Protein AF-A0A7V9I0H2-F1 (afdb_monomer)

Foldseek 3Di:
DCVVVVVVVVVVVVVVVVVVVVVVPDDPDDVCRVVVVVCVVVVVPDDDDDDDPDPVSNVVVVVVVVVCCCPVPVCPDPSVVLVPDDKDKDWDDWDDDDVDIKTWIWIASGVPDIDIDIDD

Solvent-accessible surface area (backbone atoms only — not comparable to full-atom values): 7242 Å² total; per-residue (Å²): 137,62,67,68,56,55,53,52,54,52,51,51,51,53,53,51,51,51,53,51,54,57,56,70,70,49,74,91,62,63,88,65,40,71,59,53,52,49,49,57,56,50,58,76,68,58,75,80,86,81,77,61,93,40,71,69,52,38,52,56,48,51,53,52,50,51,51,47,49,42,60,73,58,68,29,43,73,71,41,53,57,47,74,72,53,84,72,55,76,46,75,81,49,74,44,88,52,94,94,48,58,33,38,34,33,36,29,49,75,44,98,94,42,74,47,76,50,76,45,115

Secondary structure (DSSP, 8-state):
--HHHHHHHHHHHHHHHHHHHHHHTS-SS-TTHHHHHHHHHHHTTSPP----SSHHHHHHHHHHHHHHHIIIIIT-TTHHHHTTSPPPEEEEEEEE-SS-EEEEEEEEEETTEEEEEEE-

Nearest PDB structures (foldseek):
  4m2z-assembly1_A  TM=4.909E-01  e=3.474E-01  Aquifex aeolicus VF5
  2jjd-assembly4_D  TM=7.348E-01  e=1.746E+00  Homo sapiens
  5n8m-assembly1_A  TM=4.519E-01  e=2.696E+00  Homo sapiens
  8dfv-assembly1_K  TM=4.286E-01  e=4.714E+00  Drosophila melanogaster
  8gm8-assembly2_C  TM=3.208E-01  e=7.747E+00  Ginglymostoma cirratum

Radius of gyration: 33.22 Å; Cα contacts (8 Å, |Δi|>4): 78; chains: 1; bounding box: 98×35×53 Å

Sequence (120 aa):
MTFPLLLMLATLGVLAQQGVEEALRRPILAPDQTRADTQVWTASRVPVLQVPASREAWLAHAQTLRRRVLDEVVYRGAARDWRTQAVHVERFGEIAGDGYVVRKLRFEAVPGLHVPALLY

Structure (mmCIF, N/CA/C/O backbone):
data_AF-A0A7V9I0H2-F1
#
_entry.id   AF-A0A7V9I0H2-F1
#
loop_
_atom_site.group_PDB
_atom_site.id
_atom_site.type_symbol
_atom_site.label_atom_id
_atom_site.label_alt_id
_atom_site.label_comp_id
_atom_site.label_asym_id
_atom_site.label_entity_id
_atom_site.label_seq_id
_atom_site.pdbx_PDB_ins_code
_atom_site.Cartn_x
_atom_site.Cartn_y
_atom_site.Cartn_z
_atom_site.occupancy
_atom_site.B_iso_or_equiv
_atom_site.auth_seq_id
_atom_site.auth_comp_id
_atom_site.auth_asym_id
_atom_site.auth_atom_id
_atom_site.pdbx_PDB_model_num
ATOM 1 N N . MET A 1 1 ? -72.875 18.080 19.511 1.00 53.41 1 MET A N 1
ATOM 2 C CA . MET A 1 1 ? -71.890 17.834 20.595 1.00 53.41 1 MET A CA 1
ATOM 3 C C . MET A 1 1 ? -70.488 17.465 20.070 1.00 53.41 1 MET A C 1
ATOM 5 O O . MET A 1 1 ? -69.726 16.832 20.782 1.00 53.41 1 MET A O 1
ATOM 9 N N . THR A 1 2 ? -70.096 17.875 18.858 1.00 56.59 2 THR A N 1
ATOM 10 C CA . THR A 1 2 ? -68.826 17.471 18.206 1.00 56.59 2 THR A CA 1
ATOM 11 C C . THR A 1 2 ? -67.701 18.507 18.325 1.00 56.59 2 THR A C 1
ATOM 13 O O . THR A 1 2 ? -66.528 18.153 18.287 1.00 56.59 2 THR A O 1
ATOM 16 N N . PHE A 1 3 ? -68.048 19.778 18.542 1.00 54.00 3 PHE A N 1
ATOM 17 C CA . PHE A 1 3 ? -67.099 20.887 18.683 1.00 54.00 3 PHE A CA 1
ATOM 18 C C . PHE A 1 3 ? -66.124 20.784 19.880 1.00 54.00 3 PHE A C 1
ATOM 20 O O . PHE A 1 3 ? -64.938 21.042 19.682 1.00 54.00 3 PHE A O 1
ATOM 27 N N . PRO A 1 4 ? -66.541 20.372 21.101 1.00 61.09 4 PRO A N 1
ATOM 28 C CA . PRO A 1 4 ? -65.610 20.293 22.232 1.00 61.09 4 PRO A CA 1
ATOM 29 C C . PRO A 1 4 ? -64.623 19.124 22.098 1.00 61.09 4 PRO A C 1
ATOM 31 O O . PRO A 1 4 ? -63.484 19.231 22.544 1.00 61.09 4 PRO A O 1
ATOM 34 N N . LEU A 1 5 ? -65.026 18.036 21.431 1.00 55.97 5 LEU A N 1
ATOM 35 C CA . LEU A 1 5 ? -64.164 16.878 21.186 1.00 55.97 5 LEU A CA 1
ATOM 36 C C . LEU A 1 5 ? -63.052 17.213 20.177 1.00 55.97 5 LEU A C 1
ATOM 38 O O . LEU A 1 5 ? -61.903 16.828 20.372 1.00 55.97 5 LEU A O 1
ATOM 42 N N . LEU A 1 6 ? -63.381 17.984 19.131 1.00 57.44 6 LEU A N 1
ATOM 43 C CA . LEU A 1 6 ? -62.420 18.427 18.116 1.00 57.44 6 LEU A CA 1
ATOM 44 C C . LEU A 1 6 ? -61.381 19.405 18.696 1.00 57.44 6 LEU A C 1
ATOM 46 O O . LEU A 1 6 ? -60.201 19.317 18.368 1.00 57.44 6 LEU A O 1
ATOM 50 N N . LEU A 1 7 ? -61.808 20.299 19.599 1.00 57.06 7 LEU A N 1
ATOM 51 C CA . LEU A 1 7 ? -60.922 21.246 20.283 1.00 57.06 7 LEU A CA 1
ATOM 52 C C . LEU A 1 7 ? -59.955 20.535 21.248 1.00 57.06 7 LEU A C 1
ATOM 54 O O . LEU A 1 7 ? -58.790 20.909 21.338 1.00 57.06 7 LEU A O 1
ATOM 58 N N . MET A 1 8 ? -60.422 19.485 21.933 1.00 56.38 8 MET A N 1
ATOM 59 C CA . MET A 1 8 ? -59.614 18.694 22.867 1.00 56.38 8 MET A CA 1
ATOM 60 C C . MET A 1 8 ? -58.591 17.791 22.151 1.00 56.38 8 MET A C 1
ATOM 62 O O . MET A 1 8 ? -57.469 17.623 22.622 1.00 56.38 8 MET A O 1
ATOM 66 N N . LEU A 1 9 ? -58.939 17.247 20.979 1.00 59.72 9 LEU A N 1
ATOM 67 C CA . LEU A 1 9 ? -57.999 16.520 20.113 1.00 59.72 9 LEU A CA 1
ATOM 68 C C . LEU A 1 9 ? -56.925 17.445 19.519 1.00 59.72 9 LEU A C 1
ATOM 70 O O . LEU A 1 9 ? -55.759 17.057 19.436 1.00 59.72 9 LEU A O 1
ATOM 74 N N . ALA A 1 10 ? -57.291 18.678 19.158 1.00 59.97 10 ALA A N 1
ATOM 75 C CA . ALA A 1 10 ? -56.342 19.671 18.659 1.00 59.97 10 ALA A CA 1
ATOM 76 C C . ALA A 1 10 ? -55.331 20.112 19.736 1.00 59.97 10 ALA A C 1
ATOM 78 O O . ALA A 1 10 ? -54.141 20.235 19.446 1.00 59.97 10 ALA A O 1
ATOM 79 N N . THR A 1 11 ? -55.760 20.295 20.990 1.00 61.56 11 THR A N 1
ATOM 80 C CA . THR A 1 11 ? -54.857 20.664 22.096 1.00 61.56 11 THR A CA 1
ATOM 81 C C . THR A 1 11 ? -53.917 19.526 22.501 1.00 61.56 11 THR A C 1
ATOM 83 O O . THR A 1 11 ? -52.747 19.789 22.780 1.00 61.56 11 THR A O 1
ATOM 86 N N . LEU A 1 12 ? -54.373 18.2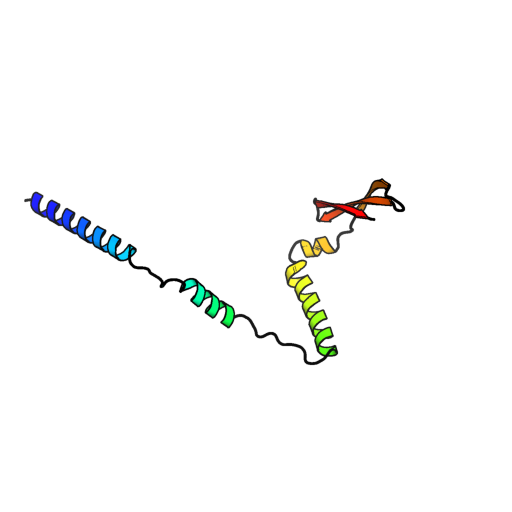67 22.456 1.00 62.62 12 LEU A N 1
ATOM 87 C CA . LEU A 1 12 ? -53.532 17.075 22.647 1.00 62.62 12 LEU A CA 1
ATOM 88 C C . LEU A 1 12 ? -52.427 16.961 21.585 1.00 62.62 12 LEU A C 1
ATOM 90 O O . LEU A 1 12 ? -51.284 16.662 21.928 1.00 62.62 12 LEU A O 1
ATOM 94 N N . GLY A 1 13 ? -52.744 17.243 20.316 1.00 63.12 13 GLY A N 1
ATOM 95 C CA . GLY A 1 13 ? -51.760 17.252 19.229 1.00 63.12 13 GLY A CA 1
ATOM 96 C C . GLY A 1 13 ? -50.679 18.325 19.405 1.00 63.12 13 GLY A C 1
ATOM 97 O O . GLY A 1 13 ? -49.496 18.041 19.233 1.00 63.12 13 GLY A O 1
ATOM 98 N N . VAL A 1 14 ? -51.066 19.536 19.823 1.00 65.25 14 VAL A N 1
ATOM 99 C CA . VAL A 1 14 ? -50.124 20.641 20.078 1.00 65.25 14 VAL A CA 1
ATOM 100 C C . VAL A 1 14 ? -49.213 20.347 21.277 1.00 65.25 14 VAL A C 1
ATOM 102 O O . VAL A 1 14 ? -48.005 20.541 21.176 1.00 65.25 14 VAL A O 1
ATOM 105 N N . LEU A 1 15 ? -49.749 19.819 22.383 1.00 62.34 15 LEU A N 1
ATOM 106 C CA . LEU A 1 15 ? -48.959 19.418 23.560 1.00 62.34 15 LEU A CA 1
ATOM 107 C C . LEU A 1 15 ? -47.988 18.269 23.256 1.00 62.34 15 LEU A C 1
ATOM 109 O O . LEU A 1 15 ? -46.838 18.309 23.692 1.00 62.34 15 LEU A O 1
ATOM 113 N N . ALA A 1 16 ? -48.421 17.267 22.485 1.00 68.69 16 ALA A N 1
ATOM 114 C CA . ALA A 1 16 ? -47.555 16.172 22.053 1.00 68.69 16 ALA A CA 1
ATOM 115 C C . ALA A 1 16 ? -46.413 16.678 21.157 1.00 68.69 16 ALA A C 1
ATOM 117 O O . ALA A 1 16 ? -45.261 16.294 21.354 1.00 68.69 16 ALA A O 1
ATOM 118 N N . GLN A 1 17 ? -46.708 17.588 20.224 1.00 72.12 17 GLN A N 1
ATOM 119 C CA . GLN A 1 17 ? -45.700 18.185 19.351 1.00 72.12 17 GLN A CA 1
ATOM 120 C C . GLN A 1 17 ? -44.695 19.044 20.129 1.00 72.12 17 GLN A C 1
ATOM 122 O O . GLN A 1 17 ? -43.495 18.937 19.889 1.00 72.12 17 GLN A O 1
ATOM 127 N N . GLN A 1 18 ? -45.154 19.817 21.118 1.00 71.00 18 GLN A N 1
ATOM 128 C CA . GLN A 1 18 ? -44.262 20.566 22.009 1.00 71.00 18 GLN A CA 1
ATOM 129 C C . GLN A 1 18 ? -43.395 19.654 22.886 1.00 71.00 18 GLN A C 1
ATOM 131 O O . GLN A 1 18 ? -42.222 19.949 23.099 1.00 71.00 18 GLN A O 1
ATOM 136 N N . GLY A 1 19 ? -43.932 18.523 23.351 1.00 84.81 19 GLY A N 1
ATOM 137 C CA . GLY A 1 19 ? -43.166 17.524 24.099 1.00 84.81 19 GLY A CA 1
ATOM 138 C C . GLY A 1 19 ? -42.070 16.855 23.263 1.00 84.81 19 GLY A C 1
ATOM 139 O O . GLY A 1 19 ? -40.958 16.659 23.752 1.00 84.81 19 GLY A O 1
ATOM 140 N N . VA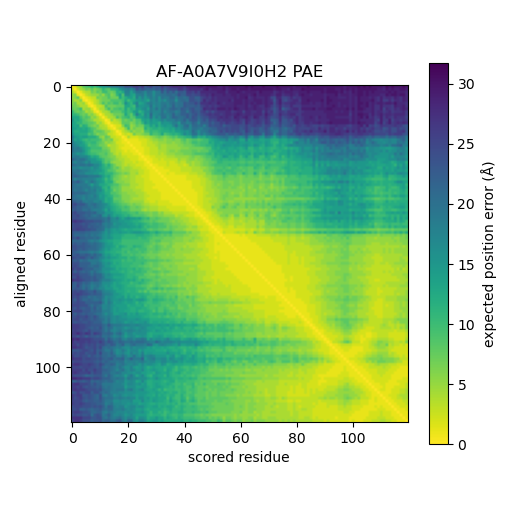L A 1 20 ? -42.359 16.545 21.994 1.00 84.81 20 VAL A N 1
ATOM 141 C CA . VAL A 1 20 ? -41.365 16.014 21.046 1.00 84.81 20 VAL A CA 1
ATOM 142 C C . VAL A 1 20 ? -40.300 17.061 20.736 1.00 84.81 20 VAL A C 1
ATOM 144 O O . VAL A 1 20 ? -39.113 16.745 20.761 1.00 84.81 20 VAL A O 1
ATOM 147 N N . GLU A 1 21 ? -40.693 18.309 20.486 1.00 86.69 21 GLU A N 1
ATOM 148 C CA . GLU A 1 21 ? -39.742 19.378 20.180 1.00 86.69 21 GLU A CA 1
ATOM 149 C C . GLU A 1 21 ? -38.800 19.662 21.358 1.00 86.69 21 GLU A C 1
ATOM 151 O O . GLU A 1 21 ? -37.592 19.798 21.168 1.00 86.69 21 GLU A O 1
ATOM 156 N N . GLU A 1 22 ? -39.320 19.656 22.585 1.00 89.19 22 GLU A N 1
ATOM 157 C CA . GLU A 1 22 ? -38.513 19.782 23.799 1.00 89.19 22 GLU A CA 1
ATOM 158 C C . GLU A 1 22 ? -37.573 18.582 23.996 1.00 89.19 22 GLU A C 1
ATOM 160 O O . GLU A 1 22 ? -36.418 18.749 24.386 1.00 89.19 22 GLU A O 1
ATOM 165 N N . ALA A 1 23 ? -38.025 17.364 23.684 1.00 88.38 23 ALA A N 1
ATOM 166 C CA . ALA A 1 23 ? -37.185 16.172 23.755 1.00 88.38 23 ALA A CA 1
ATOM 167 C C . ALA A 1 23 ? -36.038 16.200 22.729 1.00 88.38 23 ALA A C 1
ATOM 169 O O . ALA A 1 23 ? -34.921 15.816 23.067 1.00 88.38 23 ALA A O 1
ATOM 170 N N . LEU A 1 24 ? -36.282 16.695 21.510 1.00 89.62 24 LEU A N 1
ATOM 171 C CA . LEU A 1 24 ? -35.265 16.810 20.455 1.00 89.62 24 LEU A CA 1
ATOM 172 C C . LEU A 1 24 ? -34.201 17.876 20.752 1.00 89.62 24 LEU A C 1
ATOM 174 O O . LEU A 1 24 ? -33.082 17.778 20.253 1.00 89.62 24 LEU A O 1
ATOM 178 N N . ARG A 1 25 ? -34.525 18.885 21.572 1.00 91.69 25 ARG A N 1
ATOM 179 C CA . ARG A 1 25 ? -33.564 19.906 22.025 1.00 91.69 25 ARG A CA 1
ATOM 180 C C . ARG A 1 25 ? -32.581 19.378 23.065 1.00 91.69 25 ARG A C 1
ATOM 182 O O . ARG A 1 25 ? -31.547 20.004 23.297 1.00 91.69 25 ARG A O 1
ATOM 189 N N . ARG A 1 26 ? -32.885 18.244 23.701 1.00 90.38 26 ARG A N 1
ATOM 190 C CA . ARG A 1 26 ? -32.003 17.640 24.698 1.00 90.38 26 ARG A CA 1
ATOM 191 C C . ARG A 1 26 ? -30.865 16.910 23.986 1.00 90.38 26 ARG A C 1
ATOM 193 O O . ARG A 1 26 ? -31.130 16.012 23.186 1.00 90.38 26 ARG A O 1
ATOM 200 N N . PRO A 1 27 ? -29.600 17.258 24.268 1.00 90.19 27 PRO A N 1
ATOM 201 C CA . PRO A 1 27 ? -28.474 16.554 23.680 1.00 90.19 27 PRO A CA 1
ATOM 202 C C . PRO A 1 27 ? -28.494 15.086 24.123 1.00 90.19 27 PRO A C 1
ATOM 204 O O . PRO A 1 27 ? -28.574 14.788 25.313 1.00 90.19 27 PRO A O 1
ATOM 207 N N . ILE A 1 28 ? -28.429 14.172 23.152 1.00 93.00 28 ILE A N 1
ATOM 208 C CA . ILE A 1 28 ? -28.389 12.720 23.401 1.00 93.00 28 ILE A CA 1
ATOM 209 C C . ILE A 1 28 ? -27.047 12.320 24.024 1.00 93.00 28 ILE A C 1
ATOM 211 O O . ILE A 1 28 ? -26.986 11.439 24.876 1.00 93.00 28 ILE A O 1
ATOM 215 N N . LEU A 1 29 ? -25.975 12.980 23.589 1.00 94.81 29 LEU A N 1
ATOM 216 C CA . LEU A 1 29 ? -24.615 12.769 24.059 1.00 94.81 29 LEU A CA 1
ATOM 217 C C . LEU A 1 29 ? -24.065 14.089 24.587 1.00 94.81 29 LEU A C 1
ATOM 219 O O . LEU A 1 29 ? -24.351 15.154 24.034 1.00 94.81 29 LEU A O 1
ATOM 223 N N . ALA A 1 30 ? -23.250 14.017 25.635 1.00 94.62 30 ALA A N 1
ATOM 224 C CA . ALA A 1 30 ? -22.487 15.171 26.078 1.00 94.62 30 ALA A CA 1
ATOM 225 C C . ALA A 1 30 ? -21.526 15.631 24.960 1.00 94.62 30 ALA A C 1
ATOM 227 O O . ALA A 1 30 ? -21.111 14.817 24.123 1.00 94.62 30 ALA A O 1
ATOM 228 N N . PRO A 1 31 ? -21.132 16.917 24.937 1.00 94.69 31 PRO A N 1
ATOM 229 C CA . PRO A 1 31 ? -20.078 17.382 24.045 1.00 94.69 31 PRO A CA 1
ATOM 230 C C . PRO A 1 31 ? -18.844 16.475 24.146 1.00 94.69 31 PRO A C 1
ATOM 232 O O . PRO A 1 31 ? -18.451 16.075 25.237 1.00 94.69 31 PRO A O 1
ATOM 235 N N . ASP A 1 32 ? -18.260 16.126 23.000 1.00 96.06 32 ASP A N 1
ATOM 236 C CA . ASP A 1 32 ? -17.086 15.249 22.868 1.00 96.06 32 ASP A CA 1
ATOM 237 C C . ASP A 1 32 ? -17.229 13.786 23.322 1.00 96.06 32 ASP A C 1
ATOM 239 O O . ASP A 1 32 ? -16.291 13.008 23.117 1.00 96.06 32 ASP A O 1
ATOM 243 N N . GLN A 1 33 ? -18.388 13.365 23.834 1.00 97.38 33 GLN A N 1
ATOM 244 C CA . GLN A 1 33 ? -18.599 11.994 24.307 1.00 97.38 33 GLN A CA 1
ATOM 245 C C . GLN A 1 33 ? -18.288 10.953 23.222 1.00 97.38 33 GLN A C 1
ATOM 247 O O . GLN A 1 33 ? -17.509 10.038 23.462 1.00 97.38 33 GLN A O 1
ATOM 252 N N . THR A 1 34 ? -18.762 11.150 21.987 1.00 97.06 34 THR A N 1
ATOM 253 C CA . THR A 1 34 ? -18.457 10.246 20.862 1.00 97.06 34 THR A CA 1
ATOM 254 C C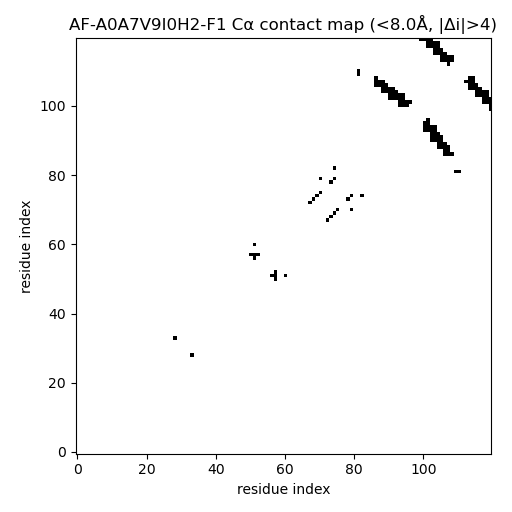 . THR A 1 34 ? -16.956 10.074 20.636 1.00 97.06 34 THR A C 1
ATOM 256 O O . THR A 1 34 ? -16.492 8.971 20.344 1.00 97.06 34 THR A O 1
ATOM 259 N N . ARG A 1 35 ? -16.173 11.155 20.756 1.00 97.25 35 ARG A N 1
ATOM 260 C CA . ARG A 1 35 ? -14.721 11.106 20.550 1.00 97.25 35 ARG A CA 1
ATOM 261 C C . ARG A 1 35 ? -14.051 10.335 21.679 1.00 97.25 35 ARG A C 1
ATOM 263 O O . ARG A 1 35 ? -13.235 9.463 21.390 1.00 97.25 35 ARG A O 1
ATOM 270 N N . ALA A 1 36 ? -14.409 10.637 22.926 1.00 97.00 36 ALA A N 1
ATOM 271 C CA . ALA A 1 36 ? -13.883 9.946 24.099 1.00 97.00 36 ALA A CA 1
ATOM 272 C C . ALA A 1 36 ? -14.202 8.443 24.045 1.00 97.00 36 ALA A C 1
ATOM 274 O O . ALA A 1 36 ? -13.293 7.618 24.141 1.00 97.00 36 ALA A O 1
ATOM 275 N N . ASP A 1 37 ? -15.459 8.093 23.770 1.00 96.75 37 ASP A N 1
ATOM 276 C CA . ASP A 1 37 ? -15.913 6.707 23.662 1.00 96.75 37 ASP A CA 1
ATOM 277 C C . ASP A 1 37 ? -15.178 5.976 22.529 1.00 96.75 37 ASP A C 1
ATOM 279 O O . ASP A 1 37 ? -14.687 4.864 22.717 1.00 96.75 37 ASP A O 1
ATOM 283 N N . THR A 1 38 ? -15.006 6.626 21.371 1.00 96.94 38 THR A N 1
ATOM 284 C CA . THR A 1 38 ? -14.254 6.062 20.237 1.00 96.94 38 THR A CA 1
ATOM 285 C C . THR A 1 38 ? -12.785 5.832 20.586 1.00 96.94 38 THR A C 1
ATOM 287 O O . THR A 1 38 ? -12.221 4.800 20.215 1.00 96.94 38 THR A O 1
ATOM 290 N N . GLN A 1 39 ? -12.149 6.765 21.297 1.00 96.81 39 GLN A N 1
ATOM 291 C CA . GLN A 1 39 ? -10.752 6.642 21.716 1.00 96.81 39 GLN A CA 1
ATOM 292 C C . GLN A 1 39 ? -10.565 5.489 22.700 1.00 96.81 39 GLN A C 1
ATOM 294 O O . GLN A 1 39 ? -9.711 4.637 22.464 1.00 96.81 39 GLN A O 1
ATOM 299 N N . VAL A 1 40 ? -11.387 5.418 23.750 1.00 96.25 40 VAL A N 1
ATOM 300 C CA . VAL A 1 40 ? -11.352 4.334 24.747 1.00 96.25 40 VAL A CA 1
ATOM 301 C C . VAL A 1 40 ? -11.590 2.984 24.075 1.00 96.25 40 VAL A C 1
ATOM 303 O O . VAL A 1 40 ? -10.828 2.032 24.263 1.00 96.25 40 VAL A O 1
ATOM 306 N N . TRP A 1 41 ? -12.609 2.913 23.222 1.00 96.31 41 TRP A N 1
ATOM 307 C CA . TRP A 1 41 ? -12.947 1.702 22.495 1.00 96.31 41 TRP A CA 1
ATOM 308 C C . TRP A 1 41 ? -11.830 1.242 21.561 1.00 96.31 41 TRP A C 1
ATOM 310 O O . TRP A 1 41 ? -11.461 0.069 21.565 1.00 96.31 41 TRP A O 1
ATOM 320 N N . THR A 1 42 ? -11.253 2.157 20.783 1.00 95.44 42 THR A N 1
ATOM 321 C CA . THR A 1 42 ? -10.182 1.817 19.841 1.00 95.44 42 THR A CA 1
ATOM 322 C C . THR A 1 42 ? -8.912 1.427 20.589 1.00 95.44 42 THR A C 1
ATOM 324 O O . THR A 1 42 ? -8.328 0.391 20.283 1.00 95.44 42 THR A O 1
ATOM 327 N N . ALA A 1 43 ? -8.521 2.188 21.616 1.00 91.81 43 ALA A N 1
ATOM 328 C CA . ALA A 1 43 ? -7.335 1.913 22.423 1.00 91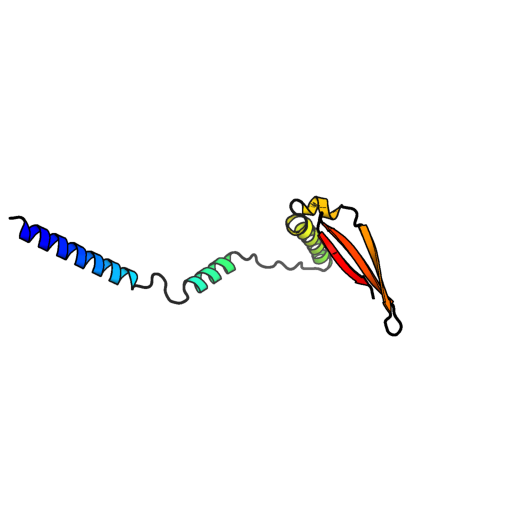.81 43 ALA A CA 1
ATOM 329 C C . ALA A 1 43 ? -7.394 0.536 23.099 1.00 91.81 43 ALA A C 1
ATOM 331 O O . ALA A 1 43 ? -6.395 -0.176 23.107 1.00 91.81 43 ALA A O 1
ATOM 332 N N . SER A 1 44 ? -8.567 0.115 23.586 1.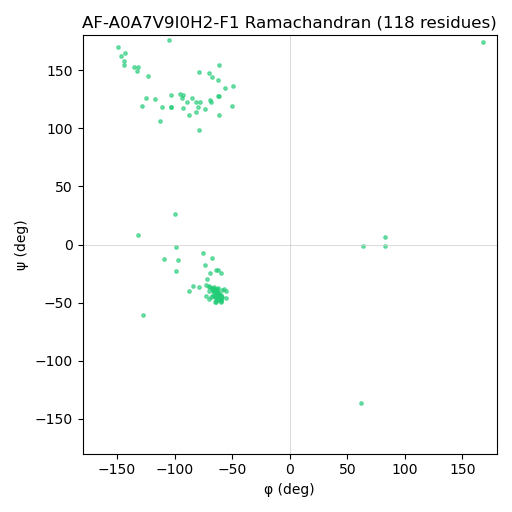00 93.50 44 SER A N 1
ATOM 333 C CA . SER A 1 44 ? -8.741 -1.211 24.206 1.00 93.50 44 SER A CA 1
ATOM 334 C C . SER A 1 44 ? -8.610 -2.391 23.232 1.00 93.50 44 SER A C 1
ATOM 336 O O . SER A 1 44 ? -8.512 -3.538 23.665 1.00 93.50 44 SER A O 1
ATOM 338 N N . ARG A 1 45 ? -8.598 -2.133 21.920 1.00 94.62 45 ARG A N 1
ATOM 339 C CA . ARG A 1 45 ? -8.514 -3.160 20.874 1.00 94.62 45 ARG A CA 1
ATOM 340 C C . ARG A 1 45 ? -7.185 -3.198 20.145 1.00 94.62 45 ARG A C 1
ATOM 342 O O . ARG A 1 45 ? -6.947 -4.151 19.407 1.00 94.62 45 ARG A O 1
ATOM 349 N N . VAL A 1 46 ? -6.340 -2.184 20.317 1.00 90.69 46 VAL A N 1
ATOM 350 C CA . VAL A 1 46 ? -5.001 -2.177 19.727 1.00 90.69 46 VAL A CA 1
ATOM 351 C C . VAL A 1 46 ? -4.134 -3.162 20.517 1.00 90.69 46 VAL A C 1
ATOM 353 O O . VAL A 1 46 ? -3.908 -2.945 21.708 1.00 90.69 46 VAL A O 1
ATOM 356 N N . PRO A 1 47 ? -3.634 -4.248 19.900 1.00 89.12 47 PRO A N 1
ATOM 357 C CA . PRO A 1 47 ? -2.731 -5.163 20.583 1.00 89.12 47 PRO A CA 1
ATOM 358 C C . PRO A 1 47 ? -1.445 -4.439 20.991 1.00 89.12 47 PRO A C 1
ATOM 360 O O . PRO A 1 47 ? -0.911 -3.633 20.227 1.00 89.12 47 PRO A O 1
ATOM 363 N N . VAL A 1 48 ? -0.914 -4.757 22.174 1.00 88.75 48 VAL A N 1
ATOM 364 C CA . VAL A 1 48 ? 0.378 -4.219 22.620 1.00 88.75 48 VAL A CA 1
ATOM 365 C C . VAL A 1 48 ? 1.472 -4.675 21.659 1.00 88.75 48 VAL A C 1
ATOM 367 O O . VAL A 1 48 ? 1.624 -5.876 21.417 1.00 88.75 48 VAL A O 1
ATOM 370 N N . LEU A 1 49 ? 2.263 -3.728 21.151 1.00 87.00 49 LEU A N 1
ATOM 371 C CA . LEU A 1 49 ? 3.398 -4.026 20.284 1.00 87.00 49 LEU A CA 1
ATOM 372 C C . LEU A 1 49 ? 4.417 -4.892 21.034 1.00 87.00 49 LEU A C 1
ATOM 374 O O . LEU A 1 49 ? 5.077 -4.430 21.962 1.00 87.00 49 LEU A O 1
ATOM 378 N N . GLN A 1 50 ? 4.557 -6.145 20.607 1.00 88.75 50 GLN A N 1
ATOM 379 C CA . GLN A 1 50 ? 5.583 -7.046 21.120 1.00 88.75 50 GLN A CA 1
ATOM 380 C C . GLN A 1 50 ? 6.861 -6.853 20.308 1.00 88.75 50 GLN A C 1
ATOM 382 O O . GLN A 1 50 ? 6.905 -7.192 19.124 1.00 88.75 50 GLN A O 1
ATOM 387 N N . VAL A 1 51 ? 7.893 -6.294 20.937 1.00 90.94 51 VAL A N 1
ATOM 388 C CA . VAL A 1 51 ? 9.198 -6.094 20.301 1.00 90.94 51 VAL A CA 1
ATOM 389 C C . VAL A 1 51 ? 10.060 -7.341 20.533 1.00 90.94 51 VAL A C 1
ATOM 391 O O . VAL A 1 51 ? 10.280 -7.713 21.686 1.00 9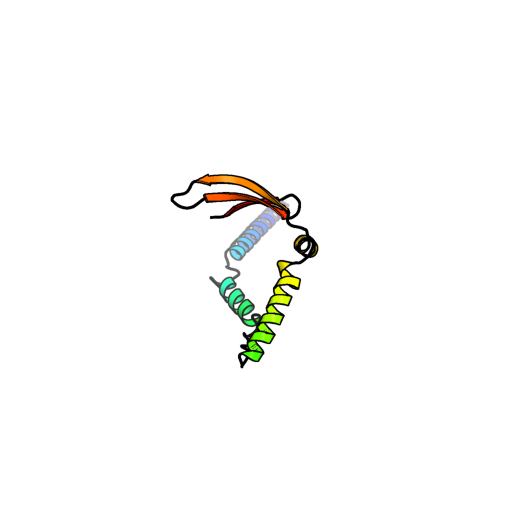0.94 51 VAL A O 1
ATOM 394 N N . PRO A 1 52 ? 10.553 -8.010 19.474 1.00 95.44 52 PRO A N 1
ATOM 395 C CA . PRO A 1 52 ? 11.469 -9.139 19.612 1.00 95.44 52 PRO A CA 1
ATOM 396 C C . PRO A 1 52 ? 12.728 -8.776 20.415 1.00 95.44 52 PRO A C 1
ATOM 398 O O . PRO A 1 52 ? 13.354 -7.751 20.163 1.00 95.44 52 PRO A O 1
ATOM 401 N N . ALA A 1 53 ? 13.121 -9.640 21.356 1.00 95.38 53 ALA A N 1
ATOM 402 C CA . ALA A 1 53 ? 14.192 -9.368 22.323 1.00 95.38 53 ALA A CA 1
ATOM 403 C C . ALA A 1 53 ? 15.624 -9.459 21.755 1.00 95.38 53 ALA A C 1
ATOM 405 O O . ALA A 1 53 ? 16.584 -9.136 22.451 1.00 95.38 53 ALA A O 1
ATOM 406 N N . SER A 1 54 ? 15.789 -9.917 20.511 1.00 98.00 54 SER A N 1
ATOM 407 C CA . SER A 1 54 ? 17.095 -10.041 19.859 1.00 98.00 54 SER A CA 1
ATOM 408 C C . SER A 1 54 ? 17.027 -9.712 18.373 1.00 98.00 54 SER A C 1
ATOM 410 O O . SER A 1 54 ? 15.956 -9.696 17.758 1.00 98.00 54 SER A O 1
ATOM 412 N N . ARG A 1 55 ? 18.200 -9.495 17.773 1.00 97.75 55 ARG A N 1
ATOM 413 C CA . ARG A 1 55 ? 18.345 -9.272 16.333 1.00 97.75 55 ARG A CA 1
ATOM 414 C C . ARG A 1 55 ? 17.834 -10.464 15.525 1.00 97.75 55 ARG A C 1
ATOM 416 O O . ARG A 1 55 ? 17.141 -10.276 14.530 1.00 97.75 55 ARG A O 1
ATOM 423 N N . GLU A 1 56 ? 18.156 -11.682 15.943 1.00 98.06 56 GLU A N 1
ATOM 424 C CA . GLU A 1 56 ? 17.751 -12.918 15.269 1.00 98.06 56 GLU A CA 1
ATOM 425 C C . GLU A 1 56 ? 16.227 -13.073 15.316 1.00 98.06 56 GLU A C 1
ATOM 427 O O . GLU A 1 56 ? 15.595 -13.320 14.286 1.00 98.06 56 GLU A O 1
ATOM 432 N N . ALA A 1 57 ? 15.628 -12.837 16.489 1.00 97.56 57 ALA A N 1
ATOM 433 C CA . ALA A 1 57 ? 14.181 -12.865 16.668 1.00 97.56 57 ALA A CA 1
ATOM 434 C C . ALA A 1 57 ? 13.489 -11.776 15.831 1.00 97.56 57 ALA A C 1
ATOM 436 O O . ALA A 1 57 ? 12.456 -12.032 15.209 1.00 97.56 57 ALA A O 1
ATOM 437 N N . TRP A 1 58 ? 14.082 -10.581 15.750 1.00 96.81 58 TRP A N 1
ATOM 438 C CA . TRP A 1 58 ? 13.596 -9.504 14.892 1.00 96.81 58 TRP A CA 1
ATOM 439 C C . TRP A 1 58 ? 13.620 -9.884 13.412 1.00 96.81 58 TRP A C 1
ATOM 441 O O . TRP A 1 58 ? 12.620 -9.701 12.724 1.00 96.81 58 TRP A O 1
ATOM 451 N N . LEU A 1 59 ? 14.722 -10.447 12.913 1.00 97.94 59 LEU A N 1
ATOM 452 C CA . LEU A 1 59 ? 14.841 -10.840 11.506 1.00 97.94 59 LEU A CA 1
ATOM 453 C C . LEU A 1 59 ? 13.808 -11.910 11.124 1.00 97.94 59 LEU A C 1
ATOM 455 O O . LEU A 1 59 ? 13.145 -11.778 10.091 1.00 97.94 59 LEU A O 1
ATOM 459 N N . ALA A 1 60 ? 13.617 -12.921 11.976 1.00 96.88 60 ALA A N 1
ATOM 460 C CA . ALA A 1 60 ? 12.601 -13.953 11.772 1.00 96.88 60 ALA A CA 1
ATOM 461 C C . ALA A 1 60 ? 11.174 -13.370 11.786 1.00 96.88 60 ALA A C 1
ATOM 463 O O . ALA A 1 60 ? 10.347 -13.688 10.918 1.00 96.88 60 ALA A O 1
ATOM 464 N N . HIS A 1 61 ? 10.891 -12.469 12.734 1.00 96.00 61 HIS A N 1
ATOM 465 C CA . HIS A 1 61 ? 9.606 -11.781 12.818 1.00 96.00 61 HIS A CA 1
ATOM 466 C C . HIS A 1 61 ? 9.356 -10.899 11.587 1.00 96.00 61 HIS A C 1
ATOM 468 O O . HIS A 1 61 ? 8.304 -11.002 10.961 1.00 96.00 61 HIS A O 1
ATOM 474 N N . ALA A 1 62 ? 10.338 -10.096 11.174 1.00 96.25 62 ALA A N 1
ATOM 475 C CA . ALA A 1 62 ? 10.247 -9.204 10.023 1.00 96.25 62 ALA A CA 1
ATOM 476 C C . ALA A 1 62 ? 10.043 -9.965 8.705 1.00 96.25 62 ALA A C 1
ATOM 478 O O . ALA A 1 62 ? 9.277 -9.524 7.845 1.00 96.25 62 ALA A O 1
ATOM 479 N N . GLN A 1 63 ? 10.693 -11.120 8.531 1.00 97.94 63 GLN A N 1
ATOM 480 C CA . GLN A 1 63 ? 10.462 -11.978 7.369 1.00 97.94 63 GLN A CA 1
ATOM 481 C C . GLN A 1 63 ? 9.026 -12.514 7.352 1.00 97.94 63 GLN A C 1
ATOM 483 O O . GLN A 1 63 ? 8.361 -12.490 6.314 1.00 97.94 63 GLN A O 1
ATOM 488 N N . THR A 1 64 ? 8.530 -12.966 8.503 1.00 96.62 64 THR A N 1
ATOM 489 C CA . THR A 1 64 ? 7.159 -13.470 8.642 1.00 96.62 64 THR A CA 1
ATOM 490 C C . THR A 1 64 ? 6.133 -12.371 8.388 1.00 96.62 64 THR A C 1
ATOM 492 O O . THR A 1 64 ? 5.235 -12.565 7.572 1.00 96.62 64 THR A O 1
ATOM 495 N N . LEU A 1 65 ? 6.306 -11.197 8.996 1.00 95.69 65 LEU A N 1
ATOM 496 C CA . LEU A 1 65 ? 5.436 -10.042 8.796 1.00 95.69 65 LEU A CA 1
ATOM 497 C C . LEU A 1 65 ? 5.412 -9.599 7.330 1.00 95.69 65 LEU A C 1
ATOM 499 O O . LEU A 1 65 ? 4.335 -9.391 6.780 1.00 95.69 65 LEU A O 1
ATOM 503 N N . ARG A 1 66 ? 6.575 -9.519 6.667 1.00 97.62 66 ARG A N 1
ATOM 504 C CA . ARG A 1 66 ? 6.654 -9.151 5.245 1.00 97.62 66 ARG A CA 1
ATOM 505 C C . ARG A 1 66 ? 5.867 -10.121 4.366 1.00 97.62 66 ARG A C 1
ATOM 507 O O . ARG A 1 66 ? 5.119 -9.662 3.512 1.00 97.62 66 ARG A O 1
ATOM 514 N N . ARG A 1 67 ? 5.997 -11.436 4.587 1.00 97.75 67 ARG A N 1
ATOM 515 C CA . ARG A 1 67 ? 5.205 -12.437 3.851 1.00 97.75 67 ARG A CA 1
ATOM 516 C C . ARG A 1 67 ? 3.711 -12.228 4.063 1.00 97.75 67 ARG A C 1
ATOM 518 O O . ARG A 1 67 ? 2.985 -12.107 3.090 1.00 97.75 67 ARG A O 1
ATOM 525 N N . ARG A 1 68 ? 3.273 -12.084 5.317 1.00 97.44 68 ARG A N 1
ATOM 526 C CA . ARG A 1 68 ? 1.856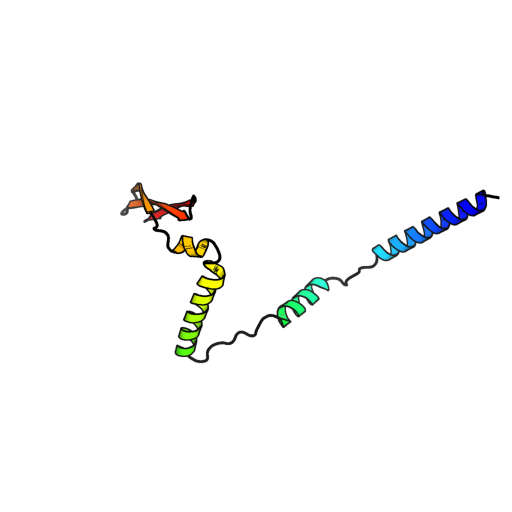 -11.865 5.640 1.00 97.44 68 ARG A CA 1
ATOM 527 C C . ARG A 1 68 ? 1.299 -10.604 4.993 1.00 97.44 68 ARG A C 1
ATOM 529 O O . ARG A 1 68 ? 0.259 -10.666 4.360 1.00 97.44 68 ARG A O 1
ATOM 536 N N . VAL A 1 69 ? 1.998 -9.474 5.089 1.00 97.50 69 VAL A N 1
ATOM 537 C CA . VAL A 1 69 ? 1.559 -8.223 4.448 1.00 97.50 69 VAL A CA 1
ATOM 538 C C . VAL A 1 69 ? 1.435 -8.400 2.936 1.00 97.50 69 VAL A C 1
ATOM 540 O O . VAL A 1 69 ? 0.435 -7.997 2.344 1.00 97.50 69 VAL A O 1
ATOM 543 N N . LEU A 1 70 ? 2.424 -9.030 2.303 1.00 97.12 70 LEU A N 1
ATOM 544 C CA . LEU A 1 70 ? 2.383 -9.276 0.869 1.00 97.12 70 LEU A CA 1
ATOM 545 C C . LEU A 1 70 ? 1.232 -10.216 0.484 1.00 97.12 70 LEU A C 1
ATOM 547 O O . LEU A 1 70 ? 0.443 -9.870 -0.384 1.00 97.12 70 LEU A O 1
ATOM 551 N N . ASP A 1 71 ? 1.080 -11.356 1.148 1.00 96.19 71 ASP A N 1
ATOM 552 C CA . ASP A 1 71 ? 0.113 -12.389 0.762 1.00 96.19 71 ASP A CA 1
ATOM 553 C C . ASP A 1 71 ? -1.330 -12.078 1.189 1.00 96.19 71 ASP A C 1
ATOM 555 O O . ASP A 1 71 ? -2.275 -12.407 0.466 1.00 96.19 71 ASP A O 1
ATOM 559 N N . GLU A 1 72 ? -1.508 -11.462 2.361 1.00 96.44 72 GLU A N 1
ATOM 560 C CA . GLU A 1 72 ? -2.810 -11.205 2.991 1.00 96.44 72 GLU A CA 1
ATOM 561 C C . GLU A 1 72 ? -3.340 -9.794 2.728 1.00 96.44 72 GLU A C 1
ATOM 563 O O . GLU A 1 72 ? -4.512 -9.555 3.009 1.00 96.44 72 GLU A O 1
ATOM 568 N N . VAL A 1 73 ? -2.525 -8.857 2.221 1.00 96.69 73 VAL A N 1
ATOM 569 C CA . VAL A 1 73 ? -2.946 -7.466 1.956 1.00 96.69 73 VAL A CA 1
ATOM 570 C C . VAL A 1 73 ? -2.623 -7.039 0.527 1.00 96.69 73 VAL A C 1
ATOM 572 O O . VAL A 1 73 ? -3.543 -6.725 -0.224 1.00 96.69 73 VAL A O 1
ATOM 575 N N . VAL A 1 74 ? -1.347 -7.046 0.132 1.00 96.38 74 VAL A N 1
ATOM 576 C CA . VAL A 1 74 ? -0.906 -6.461 -1.150 1.00 96.38 74 VAL A CA 1
ATOM 577 C C . VAL A 1 74 ? -1.322 -7.317 -2.351 1.00 96.38 74 VAL A C 1
ATOM 579 O O . VAL A 1 74 ? -1.825 -6.795 -3.339 1.00 96.38 74 VAL A O 1
ATOM 582 N N . TYR A 1 75 ? -1.152 -8.636 -2.267 1.00 95.56 75 TYR A N 1
ATOM 583 C CA . TYR A 1 75 ? -1.422 -9.593 -3.344 1.00 95.56 75 TYR A CA 1
ATOM 584 C C . TYR A 1 75 ? -2.772 -10.299 -3.189 1.00 95.56 75 TYR A C 1
ATOM 586 O O . TYR A 1 75 ? -2.953 -11.427 -3.651 1.00 95.56 75 TYR A O 1
ATOM 594 N N . ARG A 1 76 ? -3.740 -9.676 -2.514 1.00 95.62 76 ARG A N 1
ATOM 595 C CA . ARG A 1 76 ? -5.090 -10.243 -2.426 1.00 95.62 76 ARG A CA 1
ATOM 596 C C . ARG A 1 76 ? -5.806 -10.179 -3.774 1.00 95.62 76 ARG A C 1
ATOM 598 O O . ARG A 1 76 ? -5.664 -9.218 -4.524 1.00 95.62 76 ARG A O 1
ATOM 605 N N . GLY A 1 77 ? -6.663 -11.168 -4.031 1.00 94.81 77 GLY A N 1
ATOM 606 C CA . GLY A 1 77 ? -7.500 -11.203 -5.232 1.00 94.81 77 GLY A CA 1
ATOM 607 C C . GLY A 1 77 ? -6.666 -11.252 -6.512 1.00 94.81 77 GLY A C 1
ATOM 608 O O . GLY A 1 77 ? -5.666 -11.965 -6.567 1.00 94.81 77 GLY A O 1
ATOM 609 N N . ALA A 1 78 ? -7.061 -10.466 -7.516 1.00 94.25 78 ALA A N 1
ATOM 610 C CA . ALA A 1 78 ? -6.415 -10.438 -8.831 1.00 94.25 78 ALA A CA 1
ATOM 611 C C . ALA A 1 78 ? -4.926 -10.043 -8.784 1.00 94.25 78 ALA A C 1
ATOM 613 O O . ALA A 1 78 ? -4.145 -10.469 -9.633 1.00 94.25 78 ALA A O 1
ATOM 614 N N . ALA A 1 79 ? -4.494 -9.306 -7.753 1.00 93.50 79 ALA A N 1
ATOM 615 C CA . ALA A 1 79 ? -3.092 -8.932 -7.580 1.00 93.50 79 ALA A CA 1
ATOM 616 C C . ALA A 1 79 ? -2.158 -10.145 -7.386 1.00 93.50 79 ALA A C 1
ATOM 618 O O . ALA A 1 79 ? -0.960 -10.044 -7.661 1.00 93.50 79 ALA A O 1
ATOM 619 N N . ARG A 1 80 ? -2.689 -11.301 -6.954 1.00 94.50 80 ARG A N 1
ATOM 620 C CA . ARG A 1 80 ? -1.930 -12.558 -6.870 1.00 94.50 80 ARG A CA 1
ATOM 621 C C . ARG A 1 80 ? -1.437 -13.025 -8.235 1.00 94.50 80 ARG A C 1
ATOM 623 O O . ARG A 1 80 ? -0.319 -13.531 -8.307 1.00 94.50 80 ARG A O 1
ATOM 630 N N . ASP A 1 81 ? -2.253 -12.831 -9.266 1.00 92.56 81 ASP A N 1
ATOM 631 C CA . ASP A 1 81 ? -1.944 -13.228 -10.637 1.00 92.56 81 ASP A CA 1
ATOM 632 C C . ASP A 1 81 ? -1.168 -12.120 -11.346 1.00 92.56 81 ASP A C 1
ATOM 634 O O . ASP A 1 81 ? -0.192 -12.392 -12.034 1.00 92.56 81 ASP A O 1
ATOM 638 N N . TRP A 1 82 ? -1.526 -10.850 -11.121 1.00 92.19 82 TRP A N 1
ATOM 639 C CA . TRP A 1 82 ? -0.814 -9.718 -11.724 1.00 92.19 82 TRP A CA 1
ATOM 640 C C . TRP A 1 82 ? 0.674 -9.706 -11.379 1.00 92.19 82 TRP A C 1
ATOM 642 O O . TRP A 1 82 ? 1.500 -9.439 -12.245 1.00 92.19 82 TRP A O 1
ATOM 652 N N . ARG A 1 83 ? 1.050 -10.059 -10.143 1.00 91.00 83 ARG A N 1
ATOM 653 C CA . ARG A 1 83 ? 2.463 -10.048 -9.724 1.00 91.00 83 ARG A CA 1
ATOM 654 C C . ARG A 1 83 ? 3.347 -11.041 -10.492 1.00 91.00 83 ARG A C 1
ATOM 656 O O . ARG A 1 83 ? 4.565 -10.906 -10.445 1.00 91.00 83 ARG A O 1
ATOM 663 N N . THR A 1 84 ? 2.764 -12.082 -11.093 1.00 90.69 84 THR A N 1
ATOM 664 C CA . THR A 1 84 ? 3.501 -13.100 -11.859 1.00 90.69 84 THR A CA 1
ATOM 665 C C . THR A 1 84 ? 3.445 -12.844 -13.361 1.00 90.69 84 THR A C 1
ATOM 667 O O . THR A 1 84 ? 4.069 -13.584 -14.122 1.00 90.69 84 THR A O 1
ATOM 670 N N . GLN A 1 85 ? 2.727 -11.807 -13.800 1.00 89.50 85 GLN A N 1
ATOM 671 C CA . GLN A 1 85 ? 2.676 -11.430 -15.204 1.00 89.50 85 GLN A CA 1
ATOM 672 C C . GLN A 1 85 ? 4.031 -10.900 -15.667 1.00 89.50 85 GLN A C 1
ATOM 674 O O . GLN A 1 85 ? 4.760 -10.228 -14.934 1.00 89.50 85 GLN A O 1
ATOM 679 N N . ALA A 1 86 ? 4.367 -11.213 -16.915 1.00 89.50 86 ALA A N 1
ATOM 680 C CA . ALA A 1 86 ? 5.554 -10.668 -17.543 1.00 89.50 86 ALA A CA 1
ATOM 681 C C . ALA A 1 86 ? 5.357 -9.166 -17.779 1.00 89.50 86 ALA A C 1
ATOM 683 O O . ALA A 1 86 ? 4.424 -8.757 -18.467 1.00 89.50 86 ALA A O 1
ATOM 684 N N . VAL A 1 87 ? 6.256 -8.348 -17.234 1.00 90.06 87 VAL A N 1
ATOM 685 C CA . VAL A 1 87 ? 6.255 -6.906 -17.487 1.00 90.06 87 VAL A CA 1
ATOM 686 C C . VAL A 1 87 ? 6.902 -6.645 -18.843 1.00 90.06 87 VAL A C 1
ATOM 688 O O . VAL A 1 87 ? 8.082 -6.939 -19.043 1.00 90.06 87 VAL A O 1
ATOM 691 N N . HIS A 1 88 ? 6.143 -6.063 -19.769 1.00 88.31 88 HIS A N 1
ATOM 692 C CA . HIS A 1 88 ? 6.683 -5.583 -21.035 1.00 88.31 88 HIS A CA 1
ATOM 693 C C . HIS A 1 88 ? 7.070 -4.109 -20.914 1.00 88.31 88 HIS A C 1
ATOM 695 O O . HIS A 1 88 ? 6.214 -3.256 -20.681 1.00 88.31 88 HIS A O 1
ATOM 701 N N . VAL A 1 89 ? 8.361 -3.814 -21.076 1.00 93.31 89 VAL A N 1
ATOM 702 C CA . VAL A 1 89 ? 8.889 -2.447 -21.041 1.00 93.31 89 VAL A CA 1
ATOM 703 C C . VAL A 1 89 ? 9.181 -1.979 -22.458 1.00 93.31 89 VAL A C 1
ATOM 705 O O . VAL A 1 89 ? 10.056 -2.515 -23.137 1.00 93.31 89 VAL A O 1
ATOM 708 N N . GLU A 1 90 ? 8.495 -0.926 -22.873 1.00 94.88 90 GLU A N 1
ATOM 709 C CA . GLU A 1 90 ? 8.703 -0.257 -24.146 1.00 94.88 90 GLU A CA 1
ATOM 710 C C . GLU A 1 90 ? 9.481 1.038 -23.931 1.00 94.88 90 GLU A C 1
ATOM 712 O O . GLU A 1 90 ? 9.113 1.883 -23.114 1.00 94.88 90 GLU A O 1
ATOM 717 N N . ARG A 1 91 ? 10.555 1.218 -24.696 1.00 94.62 91 ARG A N 1
ATOM 718 C CA . ARG A 1 91 ? 11.291 2.482 -24.763 1.00 94.62 91 ARG A CA 1
ATOM 719 C C . ARG A 1 91 ? 10.781 3.276 -25.953 1.00 94.62 91 ARG A C 1
ATOM 721 O O . ARG A 1 91 ? 10.725 2.735 -27.050 1.00 94.62 91 ARG A O 1
ATOM 728 N N . PHE A 1 92 ? 10.437 4.543 -25.738 1.00 92.81 92 PHE A N 1
ATOM 729 C CA . PHE A 1 92 ? 9.758 5.343 -26.765 1.00 92.81 92 PHE A CA 1
ATOM 730 C C . PHE A 1 92 ? 10.368 6.732 -26.994 1.00 92.81 92 PHE A C 1
ATOM 732 O O . PHE A 1 92 ? 9.809 7.544 -27.727 1.00 92.81 92 PHE A O 1
ATOM 739 N N . GLY A 1 93 ? 11.521 7.030 -26.393 1.00 94.31 93 GLY A N 1
ATOM 740 C CA . GLY A 1 93 ? 12.259 8.248 -26.709 1.00 94.31 93 GLY 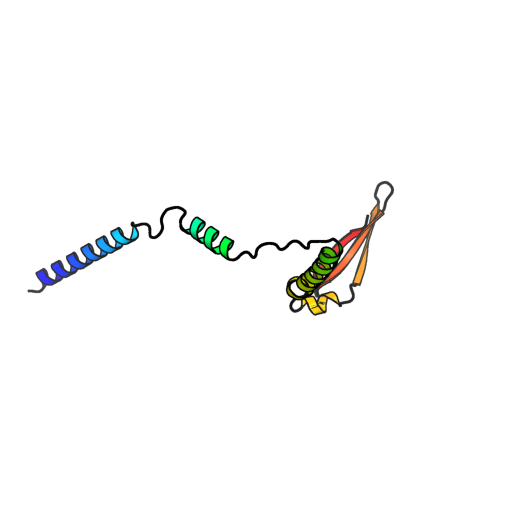A CA 1
ATOM 741 C C . GLY A 1 93 ? 13.374 8.554 -25.727 1.00 94.31 93 GLY A C 1
ATOM 742 O O . GLY A 1 93 ? 13.517 7.898 -24.696 1.00 94.31 93 GLY A O 1
ATOM 743 N N . GLU A 1 94 ? 14.140 9.589 -26.044 1.00 97.44 94 GLU A N 1
ATOM 744 C CA . GLU A 1 94 ? 15.236 10.080 -25.215 1.00 97.44 94 GLU A CA 1
ATOM 745 C C . GLU A 1 94 ? 15.181 11.614 -25.129 1.00 97.44 94 GLU A C 1
ATOM 747 O O . GLU A 1 94 ? 14.620 12.277 -26.005 1.00 97.44 94 GLU A O 1
ATOM 752 N N . ILE A 1 95 ? 15.705 12.177 -24.041 1.00 97.38 95 ILE A N 1
ATOM 753 C CA . ILE A 1 95 ? 15.887 13.619 -23.842 1.00 97.38 95 ILE A CA 1
ATOM 754 C C . ILE A 1 95 ? 17.360 13.839 -23.513 1.00 97.38 95 ILE A C 1
ATOM 756 O O . ILE A 1 95 ? 17.881 13.223 -22.582 1.00 97.38 95 ILE A O 1
ATOM 760 N N . ALA A 1 96 ? 18.019 14.724 -24.258 1.00 97.50 96 ALA A N 1
ATOM 761 C CA . ALA A 1 96 ? 19.372 15.147 -23.931 1.00 97.50 96 ALA A CA 1
ATOM 762 C C . ALA A 1 96 ? 19.356 16.001 -22.655 1.00 97.50 96 ALA A C 1
ATOM 764 O O . ALA A 1 96 ? 18.630 16.994 -22.576 1.00 97.50 96 ALA A O 1
ATOM 765 N N . GLY A 1 97 ? 20.143 15.594 -21.665 1.00 94.69 97 GLY A N 1
ATOM 766 C CA . GLY A 1 97 ? 20.492 16.391 -20.499 1.00 94.69 97 GLY A CA 1
ATOM 767 C C . GLY A 1 97 ? 21.921 16.917 -20.610 1.00 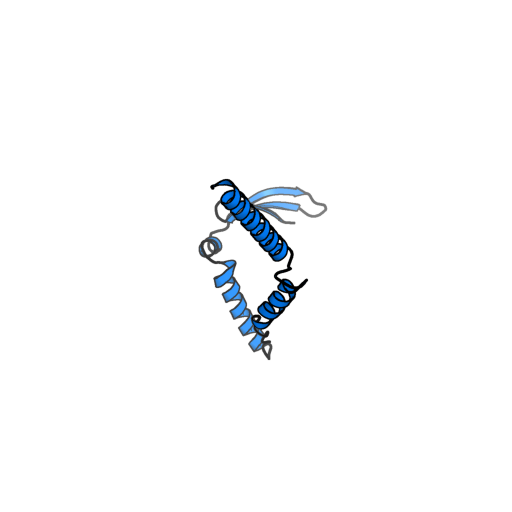94.69 97 GLY A C 1
ATOM 768 O O . GLY A 1 97 ? 22.663 16.583 -21.536 1.00 94.69 97 GLY A O 1
ATOM 769 N N . ASP A 1 98 ? 22.323 17.731 -19.642 1.00 95.75 98 ASP A N 1
ATOM 770 C CA . ASP A 1 98 ? 23.702 18.204 -19.538 1.00 95.75 98 ASP A CA 1
ATOM 771 C C . ASP A 1 98 ? 24.586 17.106 -18.927 1.00 95.75 98 ASP A C 1
ATOM 773 O O . ASP A 1 98 ? 24.563 16.866 -17.720 1.00 95.75 98 ASP A O 1
ATOM 777 N N . GLY A 1 99 ? 25.290 16.362 -19.784 1.00 96.69 99 GLY A N 1
ATOM 778 C CA . GLY A 1 99 ? 26.148 15.240 -19.385 1.00 96.69 99 GLY A CA 1
ATOM 779 C C . GLY A 1 99 ? 25.430 13.902 -19.155 1.00 96.69 99 GLY A C 1
ATOM 780 O O . GLY A 1 99 ? 26.070 12.944 -18.725 1.00 96.69 99 GLY A O 1
ATOM 781 N N . TYR A 1 100 ? 24.130 13.800 -19.454 1.00 97.06 100 TYR A N 1
ATOM 782 C CA . TYR A 1 100 ? 23.357 12.554 -19.351 1.00 97.06 100 TYR A CA 1
ATOM 783 C C . TYR A 1 100 ? 22.227 12.490 -20.388 1.00 97.06 100 TYR A C 1
ATOM 785 O O . TYR A 1 100 ? 21.927 13.468 -21.073 1.00 97.06 100 TYR A O 1
ATOM 793 N N . VAL A 1 101 ? 21.592 11.323 -20.515 1.00 97.06 101 VAL A N 1
ATOM 794 C CA . VAL A 1 101 ? 20.455 11.108 -21.418 1.00 97.06 101 VAL A CA 1
ATOM 795 C C . VAL A 1 101 ? 19.317 10.474 -20.639 1.00 97.06 101 VAL A C 1
ATOM 797 O O . VAL A 1 101 ? 19.447 9.352 -20.157 1.00 97.06 101 VAL A O 1
ATOM 800 N N . VAL A 1 102 ? 18.175 11.159 -20.582 1.00 97.62 102 VAL A N 1
ATOM 801 C CA . VAL A 1 102 ? 16.962 10.599 -19.981 1.00 97.62 102 VAL A CA 1
ATOM 802 C C . VAL A 1 102 ? 16.276 9.697 -20.990 1.00 97.62 102 VAL A C 1
ATOM 804 O O . VAL A 1 102 ? 15.875 10.151 -22.061 1.00 97.62 102 VAL A O 1
ATOM 807 N N . ARG A 1 103 ? 16.062 8.432 -20.639 1.00 97.31 103 ARG A N 1
ATOM 808 C CA . ARG A 1 103 ? 15.306 7.476 -21.452 1.00 97.31 103 ARG A CA 1
ATOM 809 C C . ARG A 1 103 ? 13.847 7.452 -21.016 1.00 97.31 103 ARG A C 1
ATOM 811 O O . ARG A 1 103 ? 13.538 7.209 -19.851 1.00 97.31 103 ARG A O 1
ATOM 818 N N . LYS A 1 104 ? 12.941 7.657 -21.969 1.00 97.94 104 LYS A N 1
ATOM 819 C CA . LYS A 1 104 ? 11.498 7.504 -21.774 1.00 97.94 104 LYS A CA 1
ATOM 820 C C . LYS A 1 104 ? 11.115 6.048 -21.964 1.00 97.94 104 LYS A C 1
ATOM 822 O O . LYS A 1 104 ? 11.389 5.455 -23.012 1.00 97.94 104 LYS A O 1
ATOM 827 N N . LEU A 1 105 ? 10.448 5.492 -20.966 1.00 96.50 105 LEU A N 1
ATOM 828 C CA . LEU A 1 105 ? 9.923 4.138 -21.011 1.00 96.50 105 LEU A CA 1
ATOM 829 C C . LEU A 1 105 ? 8.473 4.109 -20.550 1.00 96.50 105 LEU A C 1
ATOM 831 O O . LEU A 1 105 ? 8.033 4.959 -19.783 1.00 96.50 105 LEU A O 1
ATOM 835 N N . ARG A 1 106 ? 7.712 3.140 -21.036 1.00 96.06 106 ARG A N 1
ATOM 836 C CA . ARG A 1 106 ? 6.393 2.800 -20.515 1.00 96.06 106 ARG A CA 1
ATOM 837 C C . ARG A 1 106 ? 6.319 1.300 -20.332 1.00 96.06 106 ARG A C 1
ATOM 839 O O . ARG A 1 106 ? 6.951 0.555 -21.074 1.00 96.06 106 ARG A O 1
ATOM 846 N N . PHE A 1 107 ? 5.543 0.856 -19.365 1.00 94.50 107 PHE A N 1
ATOM 847 C CA . PHE A 1 107 ? 5.258 -0.558 -19.192 1.00 94.50 107 PHE A CA 1
ATOM 848 C C . PHE A 1 107 ? 3.830 -0.742 -18.712 1.00 94.50 107 PHE A C 1
ATOM 850 O O . PHE A 1 107 ? 3.238 0.161 -18.122 1.00 94.50 107 PHE A O 1
ATOM 857 N N . GLU A 1 108 ? 3.259 -1.900 -19.004 1.00 92.94 108 GLU A N 1
ATOM 858 C CA . GLU A 1 108 ? 1.961 -2.283 -18.464 1.00 92.94 108 GLU A CA 1
ATOM 859 C C . GLU A 1 108 ? 2.162 -2.834 -17.047 1.00 92.94 108 GLU A C 1
ATOM 861 O O . GLU A 1 108 ? 2.854 -3.833 -16.857 1.00 92.94 108 GLU A O 1
ATOM 866 N N . ALA A 1 109 ? 1.639 -2.130 -16.041 1.00 90.44 109 ALA A N 1
ATOM 867 C CA . ALA A 1 109 ? 1.824 -2.497 -14.635 1.00 90.44 109 ALA A CA 1
ATOM 868 C C . ALA A 1 109 ? 0.805 -3.549 -14.175 1.00 90.44 109 ALA A C 1
ATOM 870 O O . ALA A 1 109 ? 1.125 -4.415 -13.365 1.00 90.44 109 ALA A O 1
ATOM 871 N N . VAL A 1 110 ? -0.419 -3.451 -14.697 1.00 92.00 110 VAL A N 1
ATOM 872 C CA . VAL A 1 110 ? -1.514 -4.423 -14.577 1.00 92.00 110 VAL A CA 1
ATOM 873 C C . VAL A 1 110 ? -2.326 -4.378 -15.879 1.00 92.00 110 VAL A C 1
ATOM 875 O O . VAL A 1 110 ? -2.220 -3.374 -16.590 1.00 92.00 110 VAL A O 1
ATOM 878 N N . PRO A 1 111 ? -3.159 -5.390 -16.189 1.00 90.19 111 PRO A N 1
ATOM 879 C CA . PRO A 1 111 ? -3.925 -5.427 -17.433 1.00 90.19 111 PRO A CA 1
ATOM 880 C C . PRO A 1 111 ? -4.706 -4.132 -17.703 1.00 90.19 111 PRO A C 1
ATOM 882 O O . PRO A 1 111 ? -5.562 -3.735 -16.910 1.00 90.19 111 PRO A O 1
ATOM 885 N N . GLY A 1 112 ? -4.402 -3.473 -18.820 1.00 90.94 112 GLY A N 1
ATOM 886 C CA . GLY A 1 112 ? -5.014 -2.221 -19.262 1.00 90.94 112 GLY A CA 1
ATOM 887 C C . GLY A 1 112 ? -4.445 -0.940 -18.636 1.00 90.94 112 GLY A C 1
ATOM 888 O O . GLY A 1 112 ? -4.890 0.147 -19.007 1.00 90.94 112 GLY A O 1
ATOM 889 N N . LEU A 1 113 ? -3.469 -1.020 -17.721 1.00 92.50 113 LEU A N 1
ATOM 890 C CA . LEU A 1 113 ? -2.835 0.146 -17.092 1.00 92.50 113 LEU A CA 1
ATOM 891 C C . LEU A 1 113 ? -1.373 0.295 -17.519 1.00 92.50 113 LEU A C 1
ATOM 893 O O . LEU A 1 113 ? -0.480 -0.393 -17.018 1.00 92.50 113 LEU A O 1
ATOM 897 N N . HIS A 1 114 ? -1.116 1.287 -18.369 1.00 93.44 114 HIS A N 1
ATOM 898 C CA . HIS A 1 114 ? 0.236 1.672 -18.762 1.00 93.44 114 HIS A CA 1
ATOM 899 C C . HIS A 1 114 ? 0.788 2.779 -17.864 1.00 93.44 114 HIS A C 1
ATOM 901 O O . HIS A 1 114 ? 0.173 3.832 -17.699 1.00 93.44 114 HIS A O 1
ATOM 907 N N . VAL A 1 115 ? 1.986 2.555 -17.332 1.00 95.50 115 VAL A N 1
ATOM 908 C CA . VAL A 1 115 ? 2.706 3.499 -16.481 1.00 95.50 115 VAL A CA 1
ATOM 909 C C . VAL A 1 115 ? 3.925 4.029 -17.244 1.00 95.50 115 VAL A C 1
ATOM 911 O O . VAL A 1 115 ? 4.799 3.240 -17.616 1.00 95.50 115 VAL A O 1
ATOM 914 N N . PRO A 1 116 ? 4.007 5.344 -17.513 1.00 96.31 116 PRO A N 1
ATOM 915 C CA . PRO A 1 116 ? 5.210 5.958 -18.059 1.00 96.31 116 PRO A CA 1
ATOM 916 C C . PRO A 1 116 ? 6.259 6.174 -16.959 1.00 96.31 116 PRO A C 1
ATOM 918 O O . PRO A 1 116 ? 5.927 6.449 -15.807 1.00 96.31 116 PRO A O 1
ATOM 921 N N . ALA A 1 117 ? 7.535 6.103 -17.323 1.00 96.44 117 ALA A N 1
ATOM 922 C CA . ALA A 1 117 ? 8.664 6.392 -16.451 1.00 96.44 117 ALA A CA 1
ATOM 923 C C . ALA A 1 117 ? 9.810 7.066 -17.222 1.00 96.44 117 ALA A C 1
ATOM 925 O O . ALA A 1 117 ? 9.931 6.960 -18.447 1.00 96.44 117 ALA A O 1
ATOM 926 N N . LEU A 1 118 ? 10.660 7.761 -16.470 1.00 96.75 118 LEU A N 1
ATOM 927 C CA . LEU A 1 118 ? 11.893 8.371 -16.948 1.00 96.75 118 LEU A CA 1
ATOM 928 C C . LEU A 1 118 ? 13.063 7.712 -16.227 1.00 96.75 118 LEU A C 1
ATOM 930 O O . LEU A 1 118 ? 13.090 7.670 -14.997 1.00 96.75 118 LEU A O 1
ATOM 934 N N . LEU A 1 119 ? 14.011 7.196 -16.998 1.00 96.06 119 LEU A N 1
ATOM 935 C CA . LEU A 1 119 ? 15.272 6.679 -16.490 1.00 96.06 119 LEU A CA 1
ATOM 936 C C . LEU A 1 119 ? 16.354 7.716 -16.777 1.00 96.06 119 LEU A C 1
ATOM 938 O O . LEU A 1 119 ? 16.577 8.042 -17.941 1.00 96.06 119 LEU A O 1
ATOM 942 N N . TYR A 1 120 ? 16.965 8.234 -15.720 1.00 94.69 120 TYR A N 1
ATOM 943 C CA . TYR A 1 120 ? 18.024 9.241 -15.771 1.00 94.69 120 TYR A CA 1
ATOM 944 C C . TYR A 1 120 ? 19.398 8.579 -15.848 1.00 94.69 120 TYR A C 1
ATOM 946 O O . TYR A 1 120 ? 19.566 7.522 -15.194 1.00 94.69 120 TYR A O 1
#

pLDDT: mean 89.27, std 12.42, range [53.41, 98.06]

Mean predicted aligned error: 10.85 Å